Protein AF-A0A5N9ELA9-F1 (afdb_monomer_lite)

Radius of gyration: 15.52 Å; chains: 1; bounding box: 35×34×40 Å

Secondary structure (DSSP, 8-state):
--TTT-SSHHHHHHHHHHHHHHHHHHHHHTT--EEEEEETTGGGGT-HHHHHHHHHTT--HHHHHHHHHHHHHHHHGGG-STT-EEEEEE----BTTB---

pLDDT: mean 89.9, std 11.17, range [51.72, 98.12]

Sequence (101 aa):
MTDQFYPTRSDFLRELTGFIKAEIQSLLADGVSSIQMDEPRYSYYLDPARRDHLRGLDVDPDKAFEEAVAAGNDCLADARRAGVTVAMHICRGNNQSKWYA

Structure (mmCIF, N/CA/C/O backbone):
data_AF-A0A5N9ELA9-F1
#
_entry.id   AF-A0A5N9ELA9-F1
#
loop_
_atom_site.group_PDB
_atom_site.id
_atom_site.type_symbol
_atom_site.label_atom_id
_atom_site.label_alt_id
_atom_site.label_comp_id
_atom_site.label_asym_id
_atom_site.label_entity_id
_atom_site.label_seq_id
_atom_site.pdbx_PDB_ins_code
_atom_site.Cartn_x
_atom_site.Cartn_y
_atom_site.Cartn_z
_atom_site.occupancy
_atom_site.B_iso_or_equiv
_atom_site.auth_seq_id
_atom_site.auth_comp_id
_atom_site.auth_asym_id
_atom_site.auth_atom_id
_atom_site.pdbx_PDB_model_num
ATOM 1 N N . MET A 1 1 ? 19.214 -10.461 -4.441 1.00 61.75 1 MET A N 1
ATOM 2 C CA . MET A 1 1 ? 18.168 -10.872 -5.392 1.00 61.75 1 MET A CA 1
ATOM 3 C C . MET A 1 1 ? 17.273 -11.826 -4.612 1.00 61.75 1 MET A C 1
ATOM 5 O O . MET A 1 1 ? 17.798 -12.610 -3.833 1.00 61.75 1 MET A O 1
ATOM 9 N N . THR A 1 2 ? 15.956 -11.619 -4.625 1.00 79.62 2 THR A N 1
ATOM 10 C CA . THR A 1 2 ? 14.990 -12.413 -3.832 1.00 79.62 2 THR A CA 1
ATOM 11 C C . THR A 1 2 ? 14.606 -13.728 -4.517 1.00 79.62 2 THR A C 1
ATOM 13 O O . THR A 1 2 ? 13.955 -14.566 -3.909 1.00 79.62 2 THR A O 1
ATOM 16 N N . ASP A 1 3 ? 15.044 -13.911 -5.758 1.00 84.56 3 ASP A N 1
ATOM 17 C CA . ASP A 1 3 ? 14.862 -15.066 -6.642 1.00 84.56 3 ASP A CA 1
ATOM 18 C C . ASP A 1 3 ? 15.345 -16.406 -6.067 1.00 84.56 3 ASP A C 1
ATOM 20 O O . ASP A 1 3 ? 14.797 -17.449 -6.408 1.00 84.56 3 ASP A O 1
ATOM 24 N N . GLN A 1 4 ? 16.322 -16.396 -5.156 1.00 92.00 4 GLN A N 1
ATOM 25 C CA . GLN A 1 4 ? 16.731 -17.603 -4.426 1.00 92.00 4 GLN A CA 1
ATOM 26 C C . GLN A 1 4 ? 15.617 -18.158 -3.516 1.00 92.00 4 GLN A C 1
ATOM 28 O O . GLN A 1 4 ? 15.579 -19.360 -3.255 1.00 92.00 4 GLN A O 1
ATOM 33 N N . PHE A 1 5 ? 14.737 -17.291 -3.011 1.00 94.56 5 PHE A N 1
ATOM 34 C CA . PHE A 1 5 ? 13.707 -17.637 -2.025 1.00 94.56 5 PHE A CA 1
ATOM 35 C C . PHE A 1 5 ? 12.288 -17.543 -2.595 1.00 94.56 5 PHE A C 1
ATOM 37 O O . PHE A 1 5 ? 11.392 -18.238 -2.125 1.00 94.56 5 PHE A O 1
ATOM 44 N N . TYR A 1 6 ? 12.094 -16.718 -3.625 1.00 94.38 6 TYR A N 1
ATOM 45 C CA . TYR A 1 6 ? 10.797 -16.436 -4.228 1.00 94.38 6 TYR A CA 1
ATOM 46 C C . TYR A 1 6 ? 10.855 -16.608 -5.743 1.00 94.38 6 TYR A C 1
ATOM 48 O O . TYR A 1 6 ? 11.648 -15.919 -6.386 1.00 94.38 6 TYR A O 1
ATOM 56 N N . PRO A 1 7 ? 9.984 -17.442 -6.340 1.00 92.44 7 PRO A N 1
ATOM 57 C CA . PRO A 1 7 ? 9.935 -17.618 -7.791 1.00 92.44 7 PRO A CA 1
ATOM 58 C C . PRO A 1 7 ? 9.647 -16.316 -8.543 1.00 92.44 7 PRO A C 1
ATOM 60 O O . PRO A 1 7 ? 10.149 -16.107 -9.646 1.00 92.44 7 PRO A O 1
ATOM 63 N N . THR A 1 8 ? 8.842 -15.432 -7.948 1.00 90.38 8 THR A N 1
A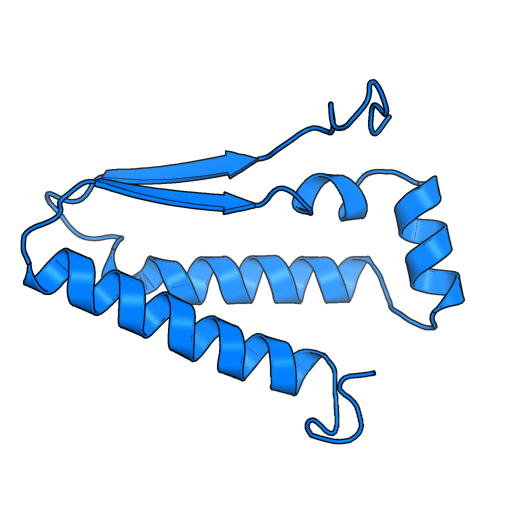TOM 64 C CA . THR A 1 8 ? 8.480 -14.141 -8.533 1.00 90.38 8 THR A CA 1
ATOM 65 C C . THR A 1 8 ? 8.524 -13.017 -7.500 1.00 90.38 8 THR A C 1
ATOM 67 O O . THR A 1 8 ? 8.448 -13.233 -6.289 1.00 90.38 8 THR A O 1
ATOM 70 N N . ARG A 1 9 ? 8.602 -11.770 -7.981 1.00 89.12 9 ARG A N 1
ATOM 71 C CA . ARG A 1 9 ? 8.463 -10.574 -7.132 1.00 89.12 9 ARG A CA 1
ATOM 72 C C . ARG A 1 9 ? 7.091 -10.512 -6.460 1.00 89.12 9 ARG A C 1
ATOM 74 O O . ARG A 1 9 ? 7.009 -10.092 -5.310 1.00 89.12 9 ARG A O 1
ATOM 81 N N . SER A 1 10 ? 6.048 -10.954 -7.157 1.00 91.81 10 SER A N 1
ATOM 82 C CA . SER A 1 10 ? 4.676 -10.968 -6.654 1.00 91.81 10 SER A CA 1
ATOM 83 C C . SER A 1 10 ? 4.497 -11.983 -5.520 1.00 91.81 10 SER A C 1
ATOM 85 O O . SER A 1 10 ? 3.741 -11.724 -4.589 1.00 91.81 10 SER A O 1
ATOM 87 N N . ASP A 1 11 ? 5.231 -13.104 -5.531 1.00 94.00 11 ASP A N 1
ATOM 88 C CA . ASP A 1 11 ? 5.239 -14.050 -4.404 1.00 94.00 11 ASP A CA 1
ATOM 89 C C . ASP A 1 11 ? 5.866 -13.437 -3.153 1.00 94.00 11 ASP A C 1
ATOM 91 O O . ASP A 1 11 ? 5.301 -13.546 -2.066 1.00 94.00 11 ASP A O 1
ATOM 95 N N . PHE A 1 12 ? 6.985 -12.727 -3.318 1.00 94.31 12 PHE A N 1
ATOM 96 C CA . PHE A 1 12 ? 7.605 -11.988 -2.220 1.00 94.31 12 PHE A CA 1
ATOM 97 C C . PHE A 1 12 ? 6.684 -10.889 -1.674 1.00 94.31 12 PHE A C 1
ATOM 99 O O . PHE A 1 12 ? 6.516 -10.769 -0.462 1.00 94.31 12 PHE A O 1
ATOM 106 N N . LEU A 1 13 ? 6.051 -10.109 -2.561 1.00 94.06 13 LEU A N 1
ATOM 107 C CA . LEU A 1 13 ? 5.098 -9.070 -2.169 1.00 94.06 13 LEU A CA 1
ATOM 108 C C . LEU A 1 13 ? 3.933 -9.658 -1.365 1.00 94.06 13 LEU A C 1
ATOM 110 O O . LEU A 1 13 ? 3.582 -9.107 -0.330 1.00 94.06 13 LEU A O 1
ATOM 114 N N . ARG A 1 14 ? 3.380 -10.797 -1.796 1.00 95.69 14 ARG A N 1
ATOM 115 C CA . ARG A 1 14 ? 2.261 -11.462 -1.115 1.00 95.69 14 ARG A CA 1
ATOM 116 C C . ARG A 1 14 ? 2.616 -11.899 0.304 1.00 95.69 14 ARG A C 1
ATOM 118 O O . ARG A 1 14 ? 1.800 -11.734 1.208 1.00 95.69 14 ARG A O 1
ATOM 125 N N . GLU A 1 15 ? 3.814 -12.443 0.514 1.00 96.50 15 GLU A N 1
ATOM 126 C CA . GLU A 1 15 ? 4.250 -12.817 1.8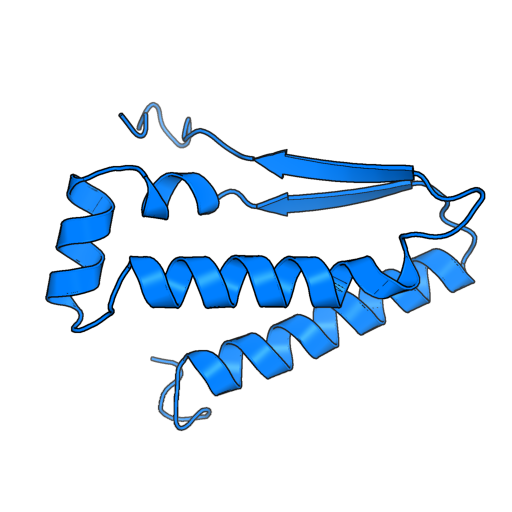63 1.00 96.50 15 GLU A CA 1
ATOM 127 C C . GLU A 1 15 ? 4.490 -11.580 2.740 1.00 96.50 15 GLU A C 1
ATOM 129 O O . GLU A 1 15 ? 4.033 -11.539 3.883 1.00 96.50 15 GLU A O 1
ATOM 134 N N . LEU A 1 16 ? 5.097 -10.524 2.185 1.00 95.12 16 LEU A N 1
ATOM 135 C CA . LEU A 1 16 ? 5.273 -9.252 2.888 1.00 95.12 16 LEU A CA 1
ATOM 136 C C . LEU A 1 16 ? 3.928 -8.627 3.292 1.00 95.12 16 LEU A C 1
ATOM 138 O O . LEU A 1 16 ? 3.778 -8.187 4.430 1.00 95.12 16 LEU A O 1
ATOM 142 N N . THR A 1 17 ? 2.935 -8.638 2.399 1.00 96.75 17 THR A N 1
ATOM 143 C CA . THR A 1 17 ? 1.556 -8.225 2.701 1.00 96.75 17 THR A CA 1
ATOM 144 C C . THR A 1 17 ? 0.986 -9.021 3.871 1.00 96.75 17 THR A C 1
ATOM 146 O O . THR A 1 17 ? 0.373 -8.440 4.765 1.00 96.75 17 THR A O 1
ATOM 149 N N . GLY A 1 18 ? 1.224 -10.335 3.909 1.00 97.50 18 GLY A N 1
ATOM 150 C CA . GLY A 1 18 ? 0.823 -11.191 5.024 1.00 97.50 18 GLY A CA 1
ATOM 151 C C . GLY A 1 18 ? 1.431 -10.755 6.359 1.00 97.50 18 GLY A C 1
ATOM 152 O O . GLY A 1 18 ? 0.706 -10.642 7.349 1.00 97.50 18 GLY A O 1
ATOM 153 N N . PHE A 1 19 ? 2.731 -10.449 6.386 1.00 97.50 19 PHE A N 1
ATOM 154 C CA . PHE A 1 19 ? 3.409 -9.984 7.601 1.00 97.50 19 PHE A CA 1
ATOM 155 C C . PHE A 1 19 ? 2.891 -8.630 8.087 1.00 97.50 19 PHE A C 1
ATOM 157 O O . PHE A 1 19 ? 2.547 -8.502 9.261 1.00 97.50 19 PHE A O 1
ATOM 164 N N . ILE A 1 20 ? 2.769 -7.644 7.195 1.00 96.94 20 ILE A N 1
ATOM 165 C CA . ILE A 1 20 ? 2.268 -6.311 7.562 1.00 96.94 20 ILE A CA 1
ATOM 166 C C . ILE A 1 20 ? 0.811 -6.386 8.031 1.00 96.94 20 ILE A C 1
ATOM 168 O O . ILE A 1 20 ? 0.440 -5.752 9.018 1.00 96.94 20 ILE A O 1
ATOM 172 N N . LYS A 1 21 ? -0.022 -7.206 7.380 1.00 97.19 21 LYS A N 1
ATOM 173 C CA . LYS A 1 21 ? -1.400 -7.440 7.823 1.00 97.19 21 LYS A CA 1
ATOM 174 C C . LYS A 1 21 ? -1.451 -8.043 9.230 1.00 97.19 21 LYS A C 1
ATOM 176 O O . LYS A 1 21 ? -2.239 -7.585 10.055 1.00 97.19 21 LYS A O 1
ATOM 181 N N . ALA A 1 22 ? -0.612 -9.040 9.516 1.00 98.06 22 ALA A N 1
ATOM 182 C CA . ALA A 1 22 ? -0.533 -9.653 10.841 1.00 98.06 22 ALA A CA 1
ATOM 183 C C . ALA A 1 22 ? -0.066 -8.653 11.915 1.00 98.06 22 ALA A C 1
ATOM 185 O O . ALA A 1 22 ? -0.611 -8.632 13.018 1.00 98.06 22 ALA A O 1
ATOM 186 N N . GLU A 1 23 ? 0.888 -7.780 11.586 1.00 97.69 23 GLU A N 1
ATOM 187 C CA . GLU A 1 23 ? 1.337 -6.705 12.475 1.00 97.69 23 GLU A CA 1
ATOM 188 C C . GLU A 1 23 ? 0.204 -5.716 12.784 1.00 97.69 23 GLU A C 1
ATOM 190 O O . GLU A 1 23 ? -0.067 -5.427 13.951 1.00 97.69 23 GLU A O 1
ATOM 195 N N . ILE A 1 24 ? -0.530 -5.264 11.761 1.00 97.38 24 ILE A N 1
ATOM 196 C CA . ILE A 1 24 ? -1.703 -4.395 11.934 1.00 97.38 24 ILE A CA 1
ATOM 197 C C . ILE A 1 24 ? -2.746 -5.069 12.832 1.00 97.38 24 ILE A C 1
ATOM 199 O O . ILE A 1 24 ? -3.264 -4.435 13.750 1.00 97.38 24 ILE A O 1
ATOM 203 N N . GLN A 1 25 ? -3.039 -6.355 12.618 1.00 97.25 25 GLN A N 1
ATOM 204 C CA . GLN A 1 25 ? -3.961 -7.107 13.473 1.00 97.25 25 GLN A CA 1
ATOM 205 C C . GLN A 1 25 ? -3.490 -7.164 14.932 1.00 97.25 25 GLN A C 1
ATOM 207 O O . GLN A 1 25 ? -4.314 -7.002 15.833 1.00 97.25 25 GLN A O 1
ATOM 212 N N . SER A 1 26 ? -2.188 -7.344 15.174 1.00 98.12 26 SER A N 1
ATOM 213 C CA . SER A 1 26 ? -1.615 -7.327 16.525 1.00 98.12 26 SER A CA 1
ATOM 214 C C . SER A 1 26 ? -1.796 -5.964 17.195 1.00 98.12 26 SER A C 1
ATOM 216 O O . SER A 1 26 ? -2.295 -5.897 18.314 1.00 98.12 26 SER A O 1
ATOM 218 N N . LEU A 1 27 ? -1.489 -4.867 16.494 1.00 97.62 27 LEU A N 1
ATOM 219 C CA . LEU A 1 27 ? -1.684 -3.506 17.012 1.00 97.62 27 LEU A CA 1
ATOM 220 C C . LEU A 1 27 ? -3.157 -3.236 17.354 1.00 97.62 27 LEU A C 1
ATOM 222 O O . LEU A 1 27 ? -3.476 -2.666 18.397 1.00 97.62 27 LEU A O 1
ATOM 226 N N . LEU A 1 28 ? -4.073 -3.680 16.491 1.00 97.06 28 LEU A N 1
ATOM 227 C CA . LEU A 1 28 ? -5.512 -3.578 16.723 1.00 97.06 28 LEU A CA 1
ATOM 228 C C . LEU A 1 28 ? -5.974 -4.397 17.939 1.00 97.06 28 LEU A C 1
ATOM 230 O O . LEU A 1 28 ? -6.915 -3.979 18.617 1.00 97.06 28 LEU A O 1
ATOM 234 N N . ALA A 1 29 ? -5.360 -5.557 18.195 1.00 97.38 29 ALA A N 1
ATOM 235 C CA . ALA A 1 29 ? -5.644 -6.390 19.364 1.00 97.38 29 ALA A CA 1
ATOM 236 C C . ALA A 1 29 ? -5.145 -5.742 20.666 1.00 97.38 29 ALA A C 1
ATOM 238 O O . ALA A 1 29 ? -5.829 -5.828 21.685 1.00 97.38 29 ALA A O 1
ATOM 239 N N . ASP A 1 30 ? -4.036 -5.004 20.600 1.00 97.88 30 ASP A N 1
ATOM 240 C CA . ASP A 1 30 ? -3.491 -4.209 21.709 1.00 97.88 30 ASP A CA 1
ATOM 241 C C . ASP A 1 30 ? -4.274 -2.902 21.963 1.00 97.88 30 ASP A C 1
ATOM 243 O O . ASP A 1 30 ? -3.955 -2.134 22.872 1.00 97.88 30 ASP A O 1
ATOM 247 N N . GLY A 1 31 ? -5.327 -2.640 21.180 1.00 97.06 31 GLY A N 1
ATOM 248 C CA . GLY A 1 31 ? -6.209 -1.483 21.343 1.00 97.06 31 GLY A CA 1
ATOM 249 C C . GLY A 1 31 ? -5.748 -0.221 20.612 1.00 97.06 31 GLY A C 1
ATOM 250 O O . GLY A 1 31 ? -6.329 0.847 20.823 1.00 97.06 31 GLY A O 1
ATOM 251 N N . VAL A 1 32 ? -4.745 -0.313 19.732 1.00 98.00 32 VAL A N 1
ATOM 252 C CA . VAL A 1 32 ? -4.345 0.810 18.875 1.00 98.00 32 VAL A CA 1
ATOM 253 C C . VAL A 1 32 ? -5.489 1.152 17.921 1.00 98.00 32 VAL A C 1
ATOM 255 O O . VAL A 1 32 ? -5.980 0.310 17.173 1.00 98.00 32 VAL A O 1
ATOM 258 N N . SER A 1 33 ? -5.911 2.414 17.931 1.00 96.81 33 SER A N 1
ATOM 259 C CA . SER A 1 33 ? -7.020 2.925 17.116 1.00 96.81 33 SER A CA 1
ATOM 260 C C . SER A 1 33 ? -6.571 3.849 15.983 1.00 96.81 33 SER A C 1
ATOM 262 O O . SER A 1 33 ? -7.409 4.401 15.278 1.00 96.81 33 SER A O 1
ATOM 264 N N . SER A 1 34 ? -5.265 4.026 15.781 1.00 97.19 34 SER A N 1
ATOM 265 C CA . SER A 1 34 ? -4.709 4.844 14.702 1.00 97.19 34 SER A CA 1
ATOM 266 C C . SER A 1 34 ? -3.600 4.080 13.991 1.00 97.19 34 SER A C 1
ATOM 268 O O . SER A 1 34 ? -2.540 3.854 14.568 1.00 97.19 34 SER A O 1
ATOM 270 N N . ILE A 1 35 ? -3.844 3.703 12.737 1.00 97.62 35 ILE A N 1
ATOM 271 C CA . ILE A 1 35 ? -2.899 2.980 11.882 1.00 97.62 35 ILE A CA 1
ATOM 272 C C . ILE A 1 35 ? -2.485 3.902 10.737 1.00 97.62 35 ILE A C 1
ATOM 274 O O . ILE A 1 35 ? -3.331 4.356 9.967 1.00 97.62 35 ILE A O 1
ATOM 278 N N . GLN A 1 36 ? -1.186 4.171 10.611 1.00 95.88 36 GLN A N 1
ATOM 279 C CA . GLN A 1 36 ? -0.621 4.874 9.462 1.00 95.88 36 GLN A CA 1
ATOM 280 C C . GLN A 1 36 ? 0.287 3.926 8.683 1.00 95.88 36 GLN A C 1
ATOM 282 O O . GLN A 1 36 ? 1.172 3.310 9.268 1.00 95.88 36 GLN A O 1
ATOM 287 N N . MET A 1 37 ? 0.076 3.835 7.369 1.00 93.69 37 MET A N 1
ATOM 288 C CA . MET A 1 37 ? 0.958 3.101 6.466 1.00 93.69 37 MET A CA 1
ATOM 289 C C . MET A 1 37 ? 1.820 4.070 5.662 1.00 93.69 37 MET A C 1
ATOM 291 O O . MET A 1 37 ? 1.304 4.969 4.993 1.00 93.69 37 MET A O 1
ATOM 295 N N . ASP A 1 38 ? 3.130 3.882 5.721 1.00 91.81 38 ASP A N 1
ATOM 296 C CA . ASP A 1 38 ? 4.080 4.709 4.991 1.00 91.81 38 ASP A CA 1
ATOM 297 C C . ASP A 1 38 ? 4.398 4.067 3.636 1.00 91.81 38 ASP A C 1
ATOM 299 O O . ASP A 1 38 ? 5.011 3.006 3.561 1.00 91.81 38 ASP A O 1
ATOM 303 N N . GLU A 1 39 ? 4.028 4.752 2.554 1.00 86.19 39 GLU A N 1
ATOM 304 C CA . GLU A 1 39 ? 4.224 4.320 1.168 1.00 86.19 39 GLU A CA 1
ATOM 305 C C . GLU A 1 39 ? 5.165 5.279 0.422 1.00 86.19 39 GLU A C 1
ATOM 307 O O . GLU A 1 39 ? 4.759 6.058 -0.453 1.00 86.19 39 GLU A O 1
ATOM 312 N N . PRO A 1 40 ? 6.472 5.270 0.740 1.00 79.56 40 PRO A N 1
ATOM 313 C CA . PRO A 1 40 ? 7.407 6.240 0.187 1.00 79.56 40 PRO A CA 1
ATOM 314 C C . PRO A 1 40 ? 7.702 6.035 -1.303 1.00 79.56 40 PRO A C 1
ATOM 316 O O . PRO A 1 40 ? 8.317 6.905 -1.921 1.00 79.56 40 PRO A O 1
ATOM 319 N N . ARG A 1 41 ? 7.313 4.891 -1.883 1.00 82.31 41 ARG A N 1
ATOM 320 C CA . ARG A 1 41 ? 7.644 4.529 -3.268 1.00 82.31 41 ARG A CA 1
ATOM 321 C C . ARG A 1 41 ? 6.493 4.670 -4.252 1.00 82.31 41 ARG A C 1
ATOM 323 O O . ARG A 1 41 ? 6.731 4.483 -5.437 1.00 82.31 41 ARG A O 1
ATOM 330 N N . TYR A 1 42 ? 5.287 5.044 -3.827 1.00 87.31 42 TYR A N 1
ATOM 331 C CA . TYR A 1 42 ? 4.182 5.233 -4.778 1.00 87.31 42 TYR A CA 1
ATOM 332 C C . TYR A 1 42 ? 4.511 6.300 -5.834 1.00 87.31 42 TYR A C 1
ATOM 334 O O . TYR A 1 42 ? 4.164 6.154 -7.002 1.00 87.31 42 TYR A O 1
ATOM 342 N N . SER A 1 43 ? 5.288 7.319 -5.459 1.00 85.31 43 SER A N 1
ATOM 343 C CA . SER A 1 43 ? 5.798 8.340 -6.380 1.00 85.31 43 SER A CA 1
ATOM 344 C C . SER A 1 43 ? 6.718 7.792 -7.484 1.00 85.31 43 SER A C 1
ATOM 346 O O . SER A 1 43 ? 6.779 8.388 -8.556 1.00 85.31 43 SER A O 1
ATOM 348 N N . TYR A 1 44 ? 7.370 6.634 -7.302 1.00 85.19 44 TYR A N 1
ATOM 349 C CA . TYR A 1 44 ? 8.205 6.019 -8.349 1.00 85.19 44 TYR A CA 1
ATOM 350 C C . TYR A 1 44 ? 7.382 5.531 -9.537 1.00 85.19 44 TYR A C 1
ATOM 352 O O . TYR A 1 44 ? 7.897 5.467 -10.649 1.00 85.19 44 TYR A O 1
ATOM 360 N N . TYR A 1 45 ? 6.115 5.181 -9.318 1.00 89.00 45 TYR A N 1
ATOM 361 C CA . TYR A 1 45 ? 5.234 4.758 -10.401 1.00 89.00 45 TYR A CA 1
ATOM 362 C C . TYR A 1 45 ? 4.730 5.936 -11.241 1.00 89.00 45 TYR A C 1
ATOM 364 O O . TYR A 1 45 ? 4.159 5.707 -12.307 1.00 89.00 45 TYR A O 1
ATOM 372 N N . LEU A 1 46 ? 4.962 7.176 -10.789 1.00 86.00 46 LEU A N 1
ATOM 373 C CA . LEU A 1 46 ? 4.558 8.411 -11.464 1.00 86.00 46 LEU A CA 1
ATOM 374 C C . LEU A 1 46 ? 5.732 9.102 -12.177 1.00 86.00 46 LEU A C 1
ATOM 376 O O . LEU A 1 46 ? 5.535 9.647 -13.259 1.00 86.00 46 LEU A O 1
ATOM 380 N N . ASP A 1 47 ? 6.940 9.044 -11.609 1.00 88.81 47 ASP A N 1
ATOM 381 C CA . ASP A 1 47 ? 8.157 9.639 -12.183 1.00 88.81 47 ASP A CA 1
ATOM 382 C C . ASP A 1 47 ? 8.587 8.891 -13.472 1.00 88.81 47 ASP A C 1
ATOM 384 O O . ASP A 1 47 ? 8.879 7.687 -13.420 1.00 88.81 47 ASP A O 1
ATOM 388 N N . PRO A 1 48 ? 8.667 9.566 -14.639 1.00 91.38 48 PRO A N 1
ATOM 389 C CA . PRO A 1 48 ? 9.041 8.938 -15.907 1.00 91.38 48 PRO A CA 1
ATOM 390 C C . PRO A 1 48 ? 10.395 8.221 -15.880 1.00 91.38 48 PRO A C 1
ATOM 392 O O . PRO A 1 48 ? 10.505 7.109 -16.395 1.00 91.38 48 PRO A O 1
ATOM 395 N N . ALA A 1 49 ? 11.410 8.799 -15.232 1.00 90.75 49 ALA A N 1
ATOM 396 C CA . ALA A 1 49 ? 12.745 8.208 -15.164 1.00 90.75 49 ALA A CA 1
ATOM 397 C C . ALA A 1 49 ? 12.747 6.925 -14.321 1.00 90.75 49 ALA A C 1
ATOM 399 O O . ALA A 1 49 ? 13.474 5.970 -14.608 1.00 90.75 49 ALA A O 1
ATOM 400 N N . ARG A 1 50 ? 11.905 6.869 -13.282 1.00 90.25 50 ARG A N 1
ATOM 401 C CA . ARG A 1 50 ? 11.712 5.656 -12.475 1.00 90.25 50 ARG A CA 1
ATOM 402 C C . ARG A 1 50 ? 10.931 4.589 -13.227 1.00 90.25 50 ARG A C 1
ATOM 404 O O . ARG A 1 50 ? 11.315 3.421 -13.165 1.00 90.25 50 ARG A O 1
ATOM 411 N N . ARG A 1 51 ? 9.902 4.977 -13.979 1.00 94.00 51 ARG A N 1
ATOM 412 C CA . ARG A 1 51 ? 9.159 4.062 -14.856 1.00 94.00 51 ARG A CA 1
ATOM 413 C C . ARG A 1 51 ? 10.064 3.463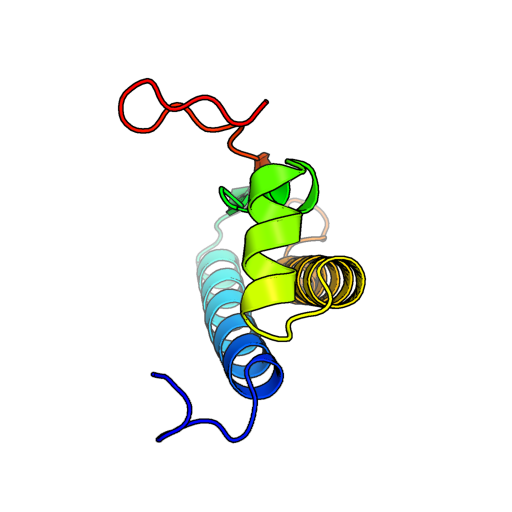 -15.936 1.00 94.00 51 ARG A C 1
ATOM 415 O O . ARG A 1 51 ? 10.014 2.257 -16.154 1.00 94.00 51 ARG A O 1
ATOM 422 N N . ASP A 1 52 ? 10.938 4.256 -16.553 1.00 95.19 52 ASP A N 1
ATOM 423 C CA . ASP A 1 52 ? 11.916 3.762 -17.534 1.00 95.19 52 ASP A CA 1
ATOM 424 C C . ASP A 1 52 ? 12.933 2.808 -16.908 1.00 95.19 52 ASP A C 1
ATOM 426 O O . ASP A 1 52 ? 13.257 1.772 -17.489 1.00 95.19 52 ASP A O 1
ATOM 430 N N . HIS A 1 53 ? 13.379 3.097 -15.684 1.00 92.50 53 HIS A N 1
ATOM 431 C CA . HIS A 1 53 ? 14.226 2.174 -14.939 1.00 92.50 53 HIS A CA 1
ATOM 432 C C . HIS A 1 53 ? 13.530 0.828 -14.672 1.00 92.50 53 HIS A C 1
ATOM 434 O O . HIS A 1 53 ? 14.156 -0.213 -14.855 1.00 92.50 53 HIS A O 1
ATOM 440 N N . LEU A 1 54 ? 12.246 0.828 -14.287 1.00 92.31 54 LEU A N 1
ATOM 441 C CA . LEU A 1 54 ? 11.465 -0.403 -14.098 1.00 92.31 54 LEU A CA 1
ATOM 442 C C . LEU A 1 54 ? 11.358 -1.211 -15.395 1.00 92.31 54 LEU A C 1
ATOM 444 O O . LEU A 1 54 ? 11.631 -2.410 -15.381 1.00 92.31 54 LEU A O 1
ATOM 448 N N . ARG A 1 55 ? 11.072 -0.554 -16.525 1.00 95.19 55 ARG A N 1
ATOM 449 C CA . ARG A 1 55 ? 11.050 -1.213 -17.843 1.00 95.19 55 ARG A CA 1
ATOM 450 C C . ARG A 1 55 ? 12.406 -1.811 -18.211 1.00 95.19 55 ARG A C 1
ATOM 452 O O . ARG A 1 55 ? 12.459 -2.912 -18.742 1.00 95.19 55 ARG A O 1
ATOM 459 N N . GLY A 1 56 ? 13.505 -1.128 -17.884 1.00 95.12 56 GLY A N 1
ATOM 460 C CA . GLY A 1 56 ? 14.865 -1.649 -18.066 1.00 95.12 56 GLY A CA 1
ATOM 461 C C . GLY A 1 56 ? 15.184 -2.886 -17.215 1.00 95.12 56 GLY A C 1
ATOM 462 O O . GLY A 1 56 ? 16.130 -3.607 -17.521 1.00 95.12 56 GLY A O 1
ATOM 463 N N . LEU A 1 57 ? 14.394 -3.146 -16.169 1.00 90.50 57 LEU A N 1
ATOM 464 C CA . LEU A 1 57 ? 14.439 -4.361 -15.353 1.00 90.50 57 LEU A CA 1
ATOM 465 C C . LEU A 1 57 ? 13.393 -5.407 -15.780 1.00 90.50 57 LEU A C 1
ATOM 467 O O . LEU A 1 57 ? 13.144 -6.337 -15.016 1.00 90.50 57 LEU A O 1
ATOM 471 N N . ASP A 1 58 ? 12.775 -5.237 -16.954 1.00 91.81 58 ASP A N 1
ATOM 472 C CA . ASP A 1 58 ? 11.671 -6.064 -17.463 1.00 91.81 58 ASP A CA 1
ATOM 473 C C . ASP A 1 58 ? 10.449 -6.094 -16.522 1.00 91.81 58 ASP A C 1
ATOM 475 O O . ASP A 1 58 ? 9.726 -7.081 -16.405 1.00 91.81 58 ASP A O 1
ATOM 479 N N . VAL A 1 59 ? 10.223 -4.988 -15.803 1.00 91.81 59 VAL A N 1
ATOM 480 C CA . VAL A 1 59 ? 9.059 -4.795 -14.934 1.00 91.81 59 VAL A CA 1
ATOM 481 C C . VAL A 1 59 ? 8.095 -3.821 -15.597 1.00 91.81 59 VAL A C 1
ATOM 483 O O . VAL A 1 59 ? 8.442 -2.670 -15.866 1.00 91.81 59 VAL A O 1
ATOM 486 N N . ASP A 1 60 ? 6.858 -4.269 -15.806 1.00 94.38 60 ASP A N 1
ATOM 487 C CA . ASP A 1 60 ? 5.752 -3.410 -16.222 1.00 94.38 60 ASP A CA 1
ATOM 488 C C . ASP A 1 60 ? 5.361 -2.479 -15.055 1.00 94.38 60 ASP A C 1
ATOM 490 O O . ASP A 1 60 ? 4.871 -2.961 -14.026 1.00 94.38 60 ASP A O 1
ATOM 494 N N . PRO A 1 61 ? 5.598 -1.157 -15.165 1.00 94.69 61 PRO A N 1
ATOM 495 C CA . PRO A 1 61 ? 5.366 -0.230 -14.065 1.00 94.69 61 PRO A CA 1
ATOM 496 C C . PRO A 1 61 ? 3.885 -0.087 -13.706 1.00 94.69 61 PRO A C 1
ATOM 498 O O . PRO A 1 61 ? 3.588 0.212 -12.552 1.00 94.69 61 PRO A O 1
ATOM 501 N N . ASP A 1 62 ? 2.967 -0.299 -14.653 1.00 95.06 62 ASP A N 1
ATOM 502 C CA . ASP A 1 62 ? 1.534 -0.149 -14.400 1.00 95.06 62 ASP A CA 1
ATOM 503 C C . ASP A 1 62 ? 1.005 -1.363 -13.636 1.00 95.06 62 ASP A C 1
ATOM 505 O O . ASP A 1 62 ? 0.377 -1.202 -12.590 1.00 95.06 62 ASP A O 1
ATOM 509 N N . LYS A 1 63 ? 1.392 -2.575 -14.049 1.00 95.06 63 LYS A N 1
ATOM 510 C CA . LYS A 1 63 ? 1.081 -3.797 -13.286 1.00 95.06 63 LYS A CA 1
ATOM 511 C C . LYS A 1 63 ? 1.710 -3.791 -11.898 1.00 95.06 63 LYS A C 1
ATOM 513 O O . LYS A 1 63 ? 1.058 -4.147 -10.922 1.00 95.06 63 LYS A O 1
ATOM 518 N N . ALA A 1 64 ? 2.967 -3.360 -11.788 1.00 93.56 64 ALA A N 1
ATOM 519 C CA . ALA A 1 64 ? 3.639 -3.265 -10.496 1.00 93.56 64 ALA A CA 1
ATOM 520 C C . ALA A 1 64 ? 2.947 -2.260 -9.558 1.00 93.56 64 ALA A C 1
ATOM 522 O O . ALA A 1 64 ? 2.881 -2.491 -8.350 1.00 93.56 64 ALA A O 1
ATOM 523 N N . PHE A 1 65 ? 2.411 -1.161 -10.101 1.00 94.69 65 PHE A N 1
ATOM 524 C CA . PHE A 1 65 ? 1.633 -0.209 -9.316 1.00 94.69 65 PHE A CA 1
ATOM 525 C C . PHE A 1 65 ? 0.292 -0.796 -8.865 1.00 94.69 65 PHE A C 1
ATOM 527 O O . PHE A 1 65 ? -0.054 -0.670 -7.692 1.00 94.69 65 PHE A O 1
ATOM 534 N N . GLU A 1 66 ? -0.431 -1.482 -9.752 1.00 95.88 66 GLU A N 1
ATOM 535 C CA . GLU A 1 66 ? -1.677 -2.178 -9.408 1.00 95.88 66 GLU A CA 1
ATOM 536 C C . GLU A 1 66 ? -1.464 -3.216 -8.296 1.00 95.88 66 GLU A C 1
ATOM 538 O O . GLU A 1 66 ? -2.213 -3.228 -7.317 1.00 95.88 66 GLU A O 1
ATOM 543 N N . GLU A 1 67 ? -0.405 -4.027 -8.387 1.00 95.31 67 GLU A N 1
ATOM 544 C CA . GLU A 1 67 ? -0.040 -4.992 -7.344 1.00 95.31 67 GLU A CA 1
ATOM 545 C C . GLU A 1 67 ? 0.293 -4.305 -6.012 1.00 95.31 67 GLU A C 1
ATOM 547 O O . GLU A 1 67 ? -0.150 -4.759 -4.957 1.00 95.31 67 GLU A O 1
ATOM 552 N N . ALA A 1 68 ? 1.023 -3.185 -6.040 1.00 94.12 68 ALA A N 1
ATOM 553 C CA . ALA A 1 68 ? 1.347 -2.426 -4.833 1.00 94.12 68 ALA A CA 1
ATOM 554 C C . ALA A 1 68 ? 0.097 -1.819 -4.168 1.00 94.12 68 ALA A C 1
ATOM 556 O O . ALA A 1 68 ? -0.017 -1.831 -2.940 1.00 94.12 68 ALA A O 1
ATOM 557 N N . VAL A 1 69 ? -0.856 -1.315 -4.960 1.00 95.00 69 VAL A N 1
ATOM 558 C CA . VAL A 1 69 ? -2.137 -0.795 -4.456 1.00 95.00 69 VAL A CA 1
ATOM 559 C C . VAL A 1 69 ? -2.991 -1.921 -3.872 1.00 95.00 69 VAL A C 1
ATOM 561 O O . VAL A 1 69 ? -3.584 -1.749 -2.804 1.00 95.00 69 VAL A O 1
ATOM 564 N N . ALA A 1 70 ? -3.048 -3.078 -4.537 1.00 96.38 70 ALA A N 1
ATOM 565 C CA . ALA A 1 70 ? -3.755 -4.253 -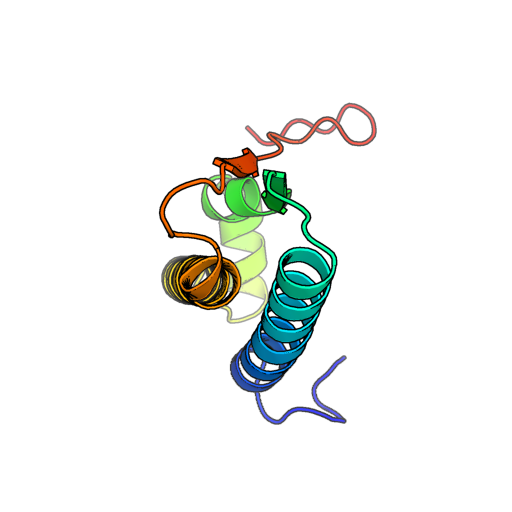4.034 1.00 96.38 70 ALA A CA 1
ATOM 566 C C . ALA A 1 70 ? -3.165 -4.727 -2.696 1.00 96.38 70 ALA A C 1
ATOM 568 O O . ALA A 1 70 ? -3.897 -4.845 -1.716 1.00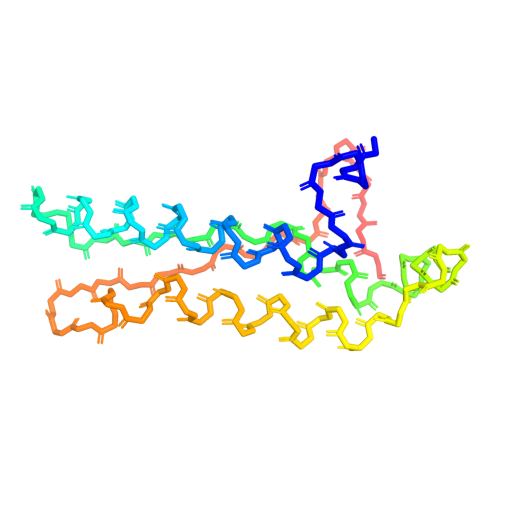 96.38 70 ALA A O 1
ATOM 569 N N . ALA A 1 71 ? -1.839 -4.868 -2.619 1.00 96.19 71 ALA A N 1
ATOM 570 C CA . ALA A 1 71 ? -1.123 -5.216 -1.395 1.00 96.19 71 ALA A CA 1
ATOM 571 C C . ALA A 1 71 ? -1.416 -4.237 -0.246 1.00 96.19 71 ALA A C 1
ATOM 573 O O . ALA A 1 71 ? -1.714 -4.664 0.869 1.00 96.19 71 ALA A O 1
ATOM 574 N N . GLY A 1 72 ? -1.385 -2.927 -0.510 1.00 94.94 72 GLY A N 1
ATOM 575 C CA . GLY A 1 72 ? -1.690 -1.915 0.502 1.00 94.94 72 GLY A CA 1
ATOM 576 C C . GLY A 1 72 ? -3.143 -1.968 0.991 1.00 94.94 72 GLY A C 1
ATOM 577 O O . GLY A 1 72 ? -3.414 -1.824 2.186 1.00 94.94 72 GLY A O 1
ATOM 578 N N . ASN A 1 73 ? -4.094 -2.215 0.087 1.00 95.62 73 ASN A N 1
ATOM 579 C CA . ASN A 1 73 ? -5.492 -2.431 0.460 1.00 95.62 73 ASN A CA 1
ATOM 580 C C . ASN A 1 73 ? -5.666 -3.681 1.330 1.00 95.62 73 ASN A C 1
ATOM 582 O O . ASN A 1 73 ? -6.396 -3.622 2.320 1.00 95.62 73 ASN A O 1
ATOM 586 N N . ASP A 1 74 ? -4.975 -4.770 0.994 1.00 96.88 74 ASP A N 1
ATOM 587 C CA . ASP A 1 74 ? -5.037 -6.031 1.732 1.00 96.88 74 ASP A CA 1
ATOM 588 C C . ASP A 1 74 ? -4.454 -5.905 3.145 1.00 96.88 74 ASP A C 1
ATOM 590 O O . ASP A 1 74 ? -5.062 -6.410 4.096 1.00 96.88 74 ASP A O 1
ATOM 594 N N . CYS A 1 75 ? -3.336 -5.184 3.305 1.00 96.69 75 CYS A N 1
ATOM 595 C CA . CYS A 1 75 ? -2.753 -4.859 4.611 1.00 96.69 75 CYS A CA 1
ATOM 596 C C . CYS A 1 75 ? -3.754 -4.128 5.516 1.00 96.69 75 CYS A C 1
ATOM 598 O O . CYS A 1 75 ? -3.892 -4.447 6.695 1.00 96.69 75 CYS A O 1
ATOM 600 N N . LEU A 1 76 ? -4.474 -3.148 4.962 1.00 95.50 76 LEU A N 1
ATOM 601 C CA . LEU A 1 76 ? -5.348 -2.255 5.728 1.00 95.50 76 LEU A CA 1
ATOM 602 C C . LEU A 1 76 ? -6.789 -2.758 5.867 1.00 95.50 76 LEU A C 1
ATOM 604 O O . LEU A 1 76 ? -7.586 -2.103 6.541 1.00 95.50 76 LEU A O 1
ATOM 608 N N . ALA A 1 77 ? -7.138 -3.889 5.250 1.00 94.88 77 ALA A N 1
ATOM 609 C CA . ALA A 1 77 ? -8.508 -4.394 5.192 1.00 94.88 77 ALA A CA 1
ATOM 610 C C . ALA A 1 77 ? -9.171 -4.481 6.579 1.00 94.88 77 ALA A C 1
ATOM 612 O O . ALA A 1 77 ? -10.277 -3.975 6.760 1.00 94.88 77 ALA A O 1
ATOM 613 N N . ASP A 1 78 ? -8.469 -5.026 7.577 1.00 91.06 78 ASP A N 1
ATOM 614 C CA . ASP A 1 78 ? -9.023 -5.226 8.925 1.00 91.06 78 ASP A CA 1
ATOM 615 C C . ASP A 1 78 ? -9.019 -3.947 9.780 1.00 91.06 78 ASP A C 1
ATOM 617 O O . ASP A 1 78 ? -9.802 -3.817 10.724 1.00 91.06 78 ASP A O 1
ATOM 621 N N . ALA A 1 79 ? -8.165 -2.977 9.437 1.00 94.00 79 ALA A N 1
ATOM 622 C CA . ALA A 1 79 ? -8.118 -1.673 10.094 1.00 94.00 79 ALA A CA 1
ATOM 623 C C . ALA A 1 79 ? -9.244 -0.737 9.623 1.00 94.00 79 ALA A C 1
ATOM 625 O O . ALA A 1 79 ? -9.579 0.214 10.326 1.00 94.00 79 ALA A O 1
ATOM 626 N N . ARG A 1 80 ? -9.875 -1.006 8.470 1.00 92.44 80 ARG A N 1
ATOM 627 C CA . ARG A 1 80 ? -11.018 -0.238 7.939 1.00 92.44 80 ARG A CA 1
ATOM 628 C C . ARG A 1 80 ? -12.325 -0.584 8.667 1.00 92.44 80 ARG A C 1
ATOM 630 O O . ARG A 1 80 ? -13.291 -1.043 8.062 1.00 92.44 80 ARG A O 1
ATOM 637 N N . ARG A 1 81 ? -12.359 -0.347 9.979 1.00 92.81 81 ARG A N 1
ATOM 638 C CA . ARG A 1 81 ? -13.507 -0.609 10.861 1.00 92.81 81 ARG A CA 1
ATOM 639 C C . ARG A 1 81 ? -13.839 0.594 11.743 1.00 92.81 81 ARG A C 1
ATOM 641 O O . ARG A 1 81 ? -13.018 1.484 11.944 1.00 92.81 81 ARG A O 1
ATOM 648 N N . ALA A 1 82 ? -15.055 0.614 12.287 1.00 95.00 82 ALA A N 1
ATOM 649 C CA . ALA A 1 82 ? -15.508 1.691 13.163 1.00 95.00 82 ALA A CA 1
ATOM 650 C C . ALA A 1 82 ? -14.575 1.865 14.377 1.00 95.00 82 ALA A C 1
ATOM 652 O O . ALA A 1 82 ? -14.163 0.887 14.997 1.00 95.00 82 ALA A O 1
ATOM 653 N N . GLY A 1 83 ? -14.257 3.118 14.711 1.00 95.19 83 GLY A N 1
ATOM 654 C CA . GLY A 1 83 ? -13.377 3.455 15.835 1.00 95.19 83 GLY A CA 1
ATOM 655 C C . GLY A 1 83 ? -11.877 3.343 15.545 1.00 95.19 83 GLY A C 1
ATOM 656 O O . GLY A 1 83 ? -11.090 3.603 16.450 1.00 95.19 83 GLY A O 1
ATOM 657 N N . VAL A 1 84 ? -11.476 2.998 14.315 1.00 97.62 84 VAL A N 1
ATOM 658 C CA . VAL A 1 84 ? -10.074 2.998 13.878 1.00 97.62 84 VAL A CA 1
ATOM 659 C C . VAL A 1 84 ? -9.873 4.054 12.791 1.00 97.62 84 VAL A C 1
ATOM 661 O O . VAL A 1 84 ? -10.583 4.076 11.786 1.00 97.62 84 VAL A O 1
ATOM 664 N N . THR A 1 85 ? -8.887 4.924 12.981 1.00 97.62 85 THR A N 1
ATOM 665 C CA . THR A 1 85 ? -8.403 5.859 11.965 1.00 97.62 85 THR A CA 1
ATOM 666 C C . THR A 1 85 ? -7.326 5.177 11.137 1.00 97.62 85 THR A C 1
ATOM 668 O O . THR A 1 85 ? -6.338 4.683 11.679 1.00 97.62 85 THR A O 1
ATOM 671 N N . VAL A 1 86 ? -7.497 5.189 9.817 1.00 96.75 86 VAL A N 1
ATOM 672 C CA . VAL A 1 86 ? -6.492 4.709 8.868 1.00 96.75 86 VAL A CA 1
ATOM 673 C C . VAL A 1 86 ? -5.946 5.893 8.081 1.00 96.75 86 VAL A C 1
ATOM 675 O O . VAL A 1 86 ? -6.712 6.652 7.488 1.00 96.75 86 VAL A O 1
ATOM 678 N N . ALA A 1 87 ? -4.625 6.039 8.064 1.00 95.00 87 ALA A N 1
ATOM 679 C CA . ALA A 1 87 ? -3.909 7.061 7.315 1.00 95.00 87 ALA A CA 1
ATOM 680 C C . ALA A 1 87 ? -2.852 6.427 6.403 1.00 95.00 87 ALA A C 1
ATOM 682 O O . ALA A 1 87 ? -2.370 5.321 6.647 1.00 95.00 87 ALA A O 1
ATOM 683 N N . MET A 1 88 ? -2.471 7.148 5.351 1.00 93.00 88 MET A N 1
ATOM 684 C CA . MET A 1 88 ? -1.373 6.757 4.474 1.00 93.00 88 MET A CA 1
ATOM 685 C C . MET A 1 88 ? -0.455 7.951 4.248 1.00 93.00 88 MET A C 1
ATOM 687 O O . MET A 1 88 ? -0.906 9.016 3.821 1.00 93.00 88 MET A O 1
ATOM 691 N N . HIS A 1 89 ? 0.833 7.772 4.522 1.00 92.50 89 HIS A N 1
ATOM 692 C CA . HIS A 1 89 ? 1.854 8.746 4.170 1.00 92.50 89 HIS A CA 1
ATOM 693 C C . HIS A 1 89 ? 2.423 8.413 2.793 1.00 92.50 89 HIS A C 1
ATOM 695 O O . HIS A 1 89 ? 3.032 7.365 2.603 1.00 92.50 89 HIS A O 1
ATOM 701 N N . ILE A 1 90 ? 2.279 9.331 1.839 1.00 88.62 90 ILE A N 1
ATOM 702 C CA . ILE A 1 90 ? 2.897 9.204 0.517 1.00 88.62 90 ILE A CA 1
ATOM 703 C C . ILE A 1 90 ? 4.054 10.192 0.430 1.00 88.62 90 ILE A C 1
ATOM 705 O O . ILE A 1 90 ? 3.857 11.411 0.391 1.00 88.62 90 ILE A O 1
ATOM 709 N N . CYS A 1 91 ? 5.276 9.664 0.374 1.00 85.19 91 CYS A N 1
ATOM 710 C CA . CYS A 1 91 ? 6.464 10.493 0.210 1.00 85.19 91 CYS A CA 1
ATOM 711 C C . CYS A 1 91 ? 6.603 10.950 -1.250 1.00 85.19 91 CYS A C 1
ATOM 713 O O . CYS A 1 91 ? 6.516 10.151 -2.186 1.00 85.19 91 CYS A O 1
ATOM 715 N N . ARG A 1 92 ? 6.905 12.238 -1.448 1.00 76.00 92 ARG A N 1
ATOM 716 C CA . ARG A 1 92 ? 7.230 12.816 -2.767 1.00 76.00 92 ARG A CA 1
ATOM 717 C C . ARG A 1 92 ? 8.729 12.860 -3.077 1.00 76.00 92 ARG A C 1
ATOM 719 O O . ARG A 1 92 ? 9.129 13.439 -4.076 1.00 76.00 92 ARG A O 1
ATOM 726 N N . GLY A 1 93 ? 9.555 12.242 -2.232 1.00 66.62 93 GLY A N 1
ATOM 727 C CA . GLY A 1 93 ? 11.005 12.256 -2.392 1.00 66.62 93 GLY A CA 1
ATOM 728 C C . GLY A 1 93 ? 11.622 13.569 -1.949 1.00 66.62 93 GLY A C 1
ATOM 729 O O . GLY A 1 93 ? 11.623 14.552 -2.673 1.00 66.62 93 GLY A O 1
ATOM 730 N N . ASN A 1 94 ? 12.184 13.563 -0.745 1.00 63.91 94 ASN A N 1
ATOM 731 C CA . ASN A 1 94 ? 13.153 14.567 -0.309 1.00 63.91 94 ASN A CA 1
ATOM 732 C C . ASN A 1 94 ? 14.342 13.883 0.388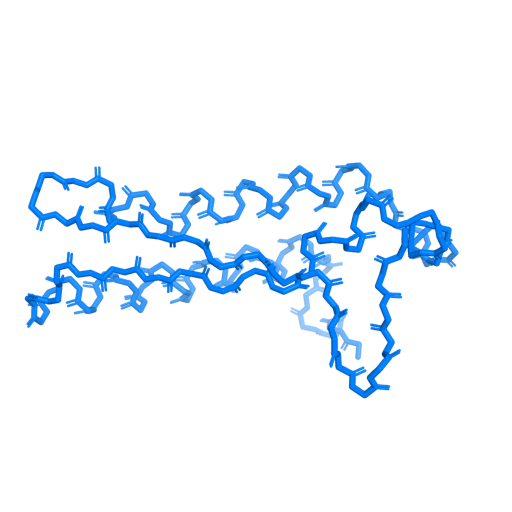 1.00 63.91 94 ASN A C 1
ATOM 734 O O . ASN A 1 94 ? 14.943 14.408 1.322 1.00 63.91 94 ASN A O 1
ATOM 738 N N . ASN A 1 95 ? 14.669 12.655 -0.026 1.00 63.84 95 ASN A N 1
ATOM 739 C CA . ASN A 1 95 ? 15.832 11.972 0.523 1.00 63.84 95 ASN A CA 1
ATOM 740 C C . ASN A 1 95 ? 17.088 12.572 -0.120 1.00 63.84 95 ASN A C 1
ATOM 742 O O . ASN A 1 95 ? 17.323 12.376 -1.312 1.00 63.84 95 ASN A O 1
ATOM 746 N N . GLN A 1 96 ? 17.874 13.318 0.659 1.00 58.16 96 GLN A N 1
ATOM 747 C CA . GLN A 1 96 ? 19.093 14.003 0.202 1.00 58.16 96 GLN A CA 1
ATOM 748 C C . GLN A 1 96 ? 18.861 15.012 -0.942 1.00 58.16 96 GLN A C 1
ATOM 750 O O . GLN A 1 96 ? 19.635 15.048 -1.897 1.00 58.16 96 GLN A O 1
ATOM 755 N N . SER A 1 97 ? 17.785 15.805 -0.889 1.00 57.78 97 SER A N 1
ATOM 756 C CA . SER A 1 97 ? 17.444 16.797 -1.931 1.00 57.78 97 SER A CA 1
ATOM 757 C C . SER A 1 97 ? 17.161 16.203 -3.322 1.00 57.78 97 SER A C 1
ATOM 759 O O . SER A 1 97 ? 17.162 16.925 -4.320 1.00 57.78 97 SER A O 1
ATOM 761 N N . LYS A 1 98 ? 16.913 14.889 -3.410 1.00 56.75 98 LYS A N 1
ATOM 762 C CA . LYS A 1 98 ? 16.457 14.214 -4.630 1.00 56.75 98 LYS A CA 1
ATOM 763 C C . LYS A 1 98 ? 14.933 14.256 -4.668 1.00 56.75 98 LYS A C 1
ATOM 765 O O . LYS A 1 98 ? 14.275 13.439 -4.023 1.00 56.75 98 LYS A O 1
ATOM 770 N N . TRP A 1 99 ? 14.409 15.231 -5.399 1.00 55.31 99 TRP A N 1
ATOM 771 C CA . TRP A 1 99 ? 12.987 15.359 -5.697 1.00 55.31 99 TRP A CA 1
ATOM 772 C C . TRP A 1 99 ? 12.605 14.375 -6.803 1.00 55.31 99 TRP A C 1
ATOM 774 O O . TRP A 1 99 ? 13.339 14.254 -7.784 1.00 55.31 99 TRP A O 1
ATOM 784 N N . TYR A 1 100 ? 11.486 13.669 -6.640 1.00 54.97 100 TYR A N 1
ATOM 785 C CA . TYR A 1 100 ? 10.862 12.947 -7.750 1.00 54.97 100 TYR A CA 1
ATOM 786 C C . TYR A 1 100 ? 9.977 13.960 -8.485 1.00 54.97 100 TYR A C 1
ATOM 788 O O . TYR A 1 100 ? 9.113 14.577 -7.856 1.00 54.97 100 TYR A O 1
ATOM 796 N N . ALA A 1 101 ? 10.286 14.211 -9.758 1.00 51.72 101 ALA A N 1
ATOM 797 C CA . ALA A 1 101 ? 9.602 15.189 -10.605 1.00 51.72 101 ALA A CA 1
ATOM 798 C C . ALA A 1 101 ? 8.578 14.497 -11.507 1.00 51.72 101 ALA A C 1
ATOM 800 O O . ALA A 1 101 ? 8.888 13.391 -12.004 1.00 51.72 101 ALA A O 1
#

Foldseek 3Di:
DCVVPDVDPLRVLVVVLVVLLVVVVVCVVVVAQEEEAEDACLLLLVQPVSCVVCVVVVHRSVVVNVSVVVSVCSSCVVQPDPSHHYHYHYHQDPDVPDGRD